Protein AF-A0A087FXJ8-F1 (afdb_monomer)

InterPro domains:
  IPR009010 Aspartate decarboxylase-like domain superfamily [SSF50692] (25-64)

Foldseek 3Di:
DDDDDPDPDPPPDDPPPPPPVPPPCPLP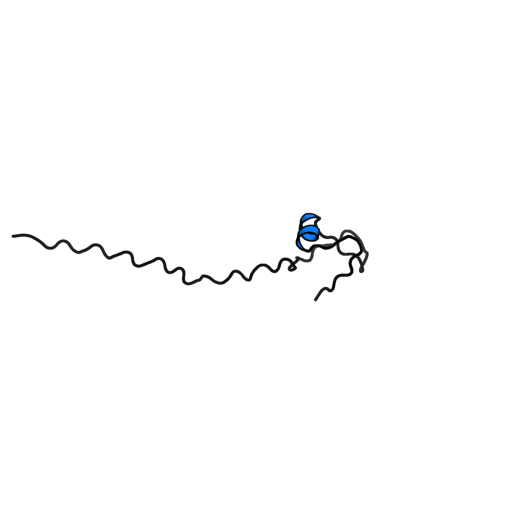DDDDDDDPDPDPQDDDDDPVSCVVVVHDPPDHDDDD

pLDDT: mean 71.99, std 13.31, range [48.41, 87.69]

Organism: Arabis alpina (NCBI:txid50452)

Structure (mmCIF, N/CA/C/O backbone):
data_AF-A0A087FXJ8-F1
#
_entry.id   AF-A0A087FXJ8-F1
#
loop_
_atom_site.group_PDB
_atom_site.id
_atom_site.type_symbol
_atom_site.label_atom_id
_atom_site.label_alt_id
_atom_site.label_comp_id
_atom_site.label_asym_id
_atom_site.label_entity_id
_atom_site.label_seq_id
_atom_site.pdbx_PDB_ins_code
_atom_site.Cartn_x
_atom_site.Cartn_y
_atom_site.Cartn_z
_atom_site.occupancy
_atom_site.B_iso_or_equiv
_atom_site.auth_seq_id
_atom_site.auth_comp_id
_atom_site.auth_asym_id
_atom_site.auth_atom_id
_atom_site.pdbx_PDB_model_num
ATOM 1 N N . MET A 1 1 ? -30.322 36.463 62.292 1.00 51.31 1 MET A N 1
ATOM 2 C CA . MET A 1 1 ? -30.687 36.677 60.876 1.00 51.31 1 MET A CA 1
ATOM 3 C C . MET A 1 1 ? -29.523 36.243 59.998 1.00 51.31 1 MET A C 1
ATOM 5 O O . MET A 1 1 ? -28.491 36.893 59.994 1.00 51.31 1 MET A O 1
ATOM 9 N N . SER A 1 2 ? -29.685 35.126 59.302 1.00 54.44 2 SER A N 1
ATOM 10 C CA . SER A 1 2 ? -28.908 34.721 58.115 1.00 54.44 2 SER A CA 1
ATOM 11 C C . SER A 1 2 ? -29.946 34.511 56.993 1.00 54.44 2 SER A C 1
ATOM 13 O O . SER A 1 2 ? -31.116 34.362 57.363 1.00 54.44 2 SER A O 1
ATOM 15 N N . PRO A 1 3 ? -29.615 34.451 55.682 1.00 58.69 3 PRO A N 1
ATOM 16 C CA . PRO A 1 3 ? -28.299 34.151 55.091 1.00 58.69 3 PRO A CA 1
ATOM 17 C C . PRO A 1 3 ? -27.966 34.925 53.787 1.00 58.69 3 PRO A C 1
ATOM 19 O O . PRO A 1 3 ? -28.849 35.465 53.133 1.00 58.69 3 PRO A O 1
ATOM 22 N N .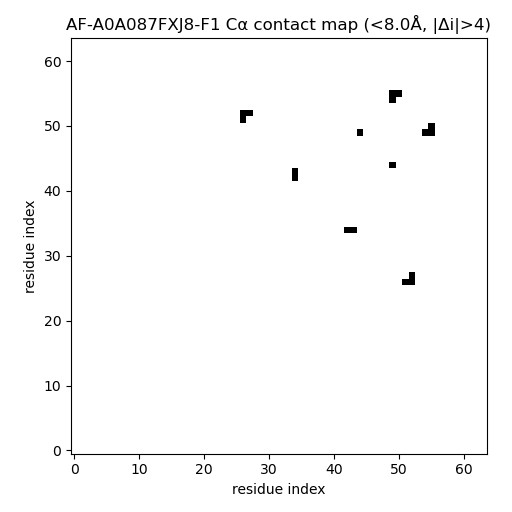 LEU A 1 4 ? -26.711 34.886 53.321 1.00 53.84 4 LEU A N 1
ATOM 23 C CA . LEU A 1 4 ? -26.452 34.843 51.873 1.00 53.84 4 LEU A CA 1
ATOM 24 C C . LEU A 1 4 ? -25.084 34.211 51.595 1.00 53.84 4 LEU A C 1
ATOM 26 O O . LEU A 1 4 ? -24.054 34.878 51.583 1.00 53.84 4 LEU A O 1
ATOM 30 N N . ALA A 1 5 ? -25.082 32.897 51.389 1.00 66.38 5 ALA A N 1
ATOM 31 C CA . ALA A 1 5 ? -23.979 32.234 50.709 1.00 66.38 5 ALA A CA 1
ATOM 32 C C . ALA A 1 5 ? -24.084 32.553 49.204 1.00 66.38 5 ALA A C 1
ATOM 34 O O . ALA A 1 5 ? -25.192 32.481 48.660 1.00 66.38 5 ALA A O 1
ATOM 35 N N . PRO A 1 6 ? -22.986 32.898 48.510 1.00 68.94 6 PRO A N 1
ATOM 36 C CA . PRO A 1 6 ? -23.026 33.045 47.063 1.00 68.94 6 PRO A CA 1
ATOM 37 C C . PRO A 1 6 ? -23.294 31.673 46.416 1.00 68.94 6 PRO A C 1
ATOM 39 O O . PRO A 1 6 ? -22.722 30.668 46.849 1.00 68.94 6 PRO A O 1
ATOM 42 N N . PRO A 1 7 ? -24.159 31.589 45.390 1.00 67.19 7 PRO A N 1
ATOM 43 C CA . PRO A 1 7 ? -24.394 30.334 44.693 1.00 67.19 7 PRO A CA 1
ATOM 44 C C . PRO A 1 7 ? -23.106 29.890 43.979 1.00 67.19 7 PRO A C 1
ATOM 46 O O . PRO A 1 7 ? -22.435 30.722 43.362 1.00 67.19 7 PRO A O 1
ATOM 49 N N . PRO A 1 8 ? -22.747 28.593 43.996 1.00 55.34 8 PRO A N 1
ATOM 50 C CA . PRO A 1 8 ? -21.664 28.106 43.158 1.00 55.34 8 PRO A CA 1
ATOM 51 C C . PRO A 1 8 ? -22.063 28.287 41.690 1.00 55.34 8 PRO A C 1
ATOM 53 O O . PRO A 1 8 ? -23.106 27.801 41.240 1.00 55.34 8 PRO A O 1
ATOM 56 N N . LEU A 1 9 ? -21.225 29.017 40.951 1.00 55.75 9 LEU A N 1
ATOM 57 C CA . LEU A 1 9 ? -21.352 29.226 39.515 1.00 55.75 9 LEU A CA 1
ATOM 58 C C . LEU A 1 9 ? -21.453 27.862 38.827 1.00 55.75 9 LEU A C 1
ATOM 60 O O . LEU A 1 9 ? -20.536 27.038 38.863 1.00 55.75 9 LEU A O 1
ATOM 64 N N . ARG A 1 10 ? -22.626 27.621 38.241 1.00 53.19 10 ARG A N 1
ATOM 65 C CA . ARG A 1 10 ? -22.952 26.430 37.462 1.00 53.19 10 ARG A CA 1
ATOM 66 C C . ARG A 1 10 ? -21.861 26.246 36.409 1.00 53.19 10 ARG A C 1
ATOM 68 O O . ARG A 1 10 ? -21.688 27.114 35.561 1.00 53.19 10 ARG A O 1
ATOM 75 N N . LYS A 1 11 ? -21.140 25.119 36.459 1.00 52.22 11 LYS A N 1
ATOM 76 C CA . LYS A 1 11 ? -20.218 24.687 35.400 1.00 52.22 11 LYS A CA 1
ATOM 77 C C . LYS A 1 11 ? -21.029 24.457 34.125 1.00 52.22 11 LYS A C 1
ATOM 79 O O . LYS A 1 11 ? -21.551 23.369 33.886 1.00 52.22 11 LYS A O 1
ATOM 84 N N . SER A 1 12 ? -21.185 25.515 33.343 1.00 53.94 12 SER A N 1
ATOM 85 C CA . SER A 1 12 ? -21.732 25.486 31.999 1.00 53.94 12 SER A CA 1
ATOM 86 C C . SER A 1 12 ? -20.814 24.631 31.135 1.00 53.94 12 SER A C 1
ATOM 88 O O . SER A 1 12 ? -19.674 24.991 30.873 1.00 53.94 12 SER A O 1
ATOM 90 N N . LYS A 1 13 ? -21.331 23.437 30.829 1.00 48.41 13 LYS A N 1
ATOM 91 C CA . LYS A 1 13 ? -21.216 22.697 29.571 1.00 48.41 13 LYS A CA 1
ATOM 92 C C . LYS A 1 13 ? -19.856 22.818 28.876 1.00 48.41 13 LYS A C 1
ATOM 94 O O . LYS A 1 13 ? -19.546 23.830 28.276 1.00 48.41 13 LYS A O 1
ATOM 99 N N . LYS A 1 14 ? -19.088 21.722 28.915 1.00 51.38 14 LYS A N 1
ATOM 100 C CA . LYS A 1 14 ? -17.952 21.493 28.016 1.00 51.38 14 LYS A CA 1
ATOM 101 C C . LYS A 1 14 ? -18.417 21.789 26.593 1.00 51.38 14 LYS A C 1
ATOM 103 O O . LYS A 1 14 ? -19.235 21.040 26.055 1.00 51.38 14 LYS A O 1
ATOM 108 N N . ASP A 1 15 ? -17.917 22.872 26.023 1.00 53.81 15 ASP A N 1
ATOM 109 C CA . ASP A 1 15 ? -18.071 23.165 24.613 1.00 53.81 15 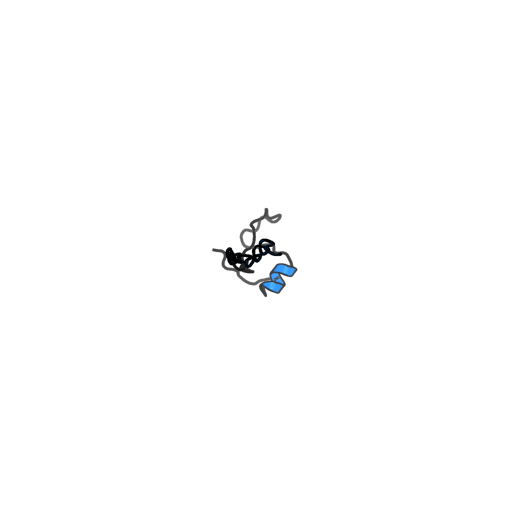ASP A CA 1
ATOM 110 C C . ASP A 1 15 ? -17.307 22.087 23.840 1.00 53.81 15 ASP A C 1
ATOM 112 O O . ASP A 1 15 ? -16.106 22.178 23.600 1.00 53.81 15 ASP A O 1
ATOM 116 N N . PHE A 1 16 ? -18.016 21.030 23.443 1.00 57.00 16 PHE A N 1
ATOM 117 C CA . PHE A 1 16 ? -17.592 20.096 22.397 1.00 57.00 16 PHE A CA 1
ATOM 118 C C . PHE A 1 16 ? -17.649 20.787 21.020 1.00 57.00 16 PHE A C 1
ATOM 120 O O . PHE A 1 16 ? -18.160 20.233 20.052 1.00 57.00 16 PHE A O 1
ATOM 127 N N . SER A 1 17 ? -17.160 22.025 20.926 1.00 54.84 17 SER A N 1
ATOM 128 C CA . SER A 1 17 ? -17.264 22.865 19.733 1.00 54.84 17 SER A CA 1
ATOM 129 C C . SER A 1 17 ? -15.898 23.112 19.107 1.00 54.84 17 SER A C 1
ATOM 131 O O . SER A 1 17 ? -15.532 24.215 18.716 1.00 54.84 17 SER A O 1
ATOM 133 N N . THR A 1 18 ? -15.126 22.041 19.000 1.00 51.69 18 THR A N 1
ATOM 134 C CA . THR A 1 18 ? -14.162 21.873 17.910 1.00 51.69 18 THR A CA 1
ATOM 135 C C . THR A 1 18 ? -14.093 20.389 17.585 1.00 51.69 18 THR A C 1
ATOM 137 O O . THR A 1 18 ? -13.034 19.776 17.515 1.00 51.69 18 THR A O 1
ATOM 140 N N . ALA A 1 19 ? -15.267 19.789 17.368 1.00 55.84 19 ALA A N 1
ATOM 141 C CA . ALA A 1 19 ? -15.378 18.613 16.521 1.00 55.84 19 ALA A CA 1
ATOM 142 C C . ALA A 1 19 ? -15.020 19.044 15.090 1.00 55.84 19 ALA A C 1
ATOM 144 O O . ALA A 1 19 ? -15.876 19.148 14.216 1.00 55.84 19 ALA A O 1
ATOM 145 N N . ILE A 1 20 ? -13.742 19.359 14.865 1.00 59.19 20 ILE A N 1
ATOM 146 C CA . ILE A 1 20 ? -13.143 19.235 13.547 1.00 59.19 20 ILE A CA 1
ATOM 147 C C . ILE A 1 20 ? -13.417 17.774 13.204 1.00 59.19 20 ILE A C 1
ATOM 149 O O . ILE A 1 20 ? -12.948 16.905 13.944 1.00 59.19 20 ILE A O 1
ATOM 153 N N . PRO A 1 21 ? -14.209 17.456 12.168 1.00 60.91 21 PRO A N 1
ATOM 154 C CA . PRO A 1 21 ? -14.241 16.095 11.682 1.00 60.91 21 PRO A CA 1
ATOM 155 C C . PRO A 1 21 ? -12.799 15.836 11.263 1.00 60.91 21 PRO A C 1
ATOM 157 O O . PRO A 1 21 ? -12.344 16.410 10.271 1.00 60.91 21 PRO A O 1
ATOM 160 N N . GLU A 1 22 ? -12.042 15.084 12.069 1.00 58.19 22 GLU A N 1
ATOM 161 C CA . GLU A 1 22 ? -10.747 14.546 11.674 1.00 58.19 22 GLU A CA 1
ATOM 162 C C . GLU A 1 22 ? -11.047 13.861 10.353 1.00 58.19 22 GLU A C 1
ATOM 164 O O . GLU A 1 22 ? -11.766 12.860 10.349 1.00 58.19 22 G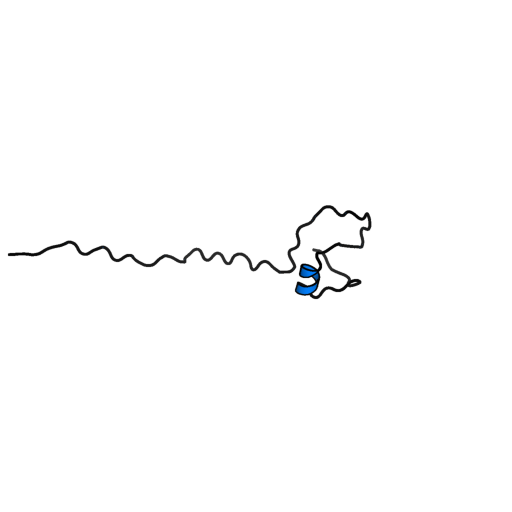LU A O 1
ATOM 169 N N . ARG A 1 23 ? -10.678 14.533 9.246 1.00 58.06 23 ARG A N 1
ATOM 170 C CA . ARG A 1 23 ? -11.084 14.199 7.878 1.00 58.06 23 ARG A CA 1
ATOM 171 C C . ARG A 1 23 ? -11.041 12.697 7.803 1.00 58.06 23 ARG A C 1
ATOM 173 O O . ARG A 1 23 ? -9.931 12.183 7.944 1.00 58.06 23 ARG A O 1
ATOM 180 N N . LYS A 1 24 ? -12.215 12.041 7.717 1.00 56.19 24 LYS A N 1
ATOM 181 C CA . LYS A 1 24 ? -12.339 10.577 7.713 1.00 56.19 24 LYS A CA 1
ATOM 182 C C . LYS A 1 24 ? -11.144 10.080 6.932 1.00 56.19 24 LYS A C 1
ATOM 184 O O . LYS A 1 24 ? -11.083 10.397 5.744 1.00 56.19 24 LYS A O 1
ATOM 189 N N . LYS A 1 25 ? -10.157 9.485 7.620 1.00 57.31 25 LYS A N 1
ATOM 190 C CA . LYS A 1 25 ? -8.918 9.030 6.991 1.00 57.31 25 LYS A CA 1
ATOM 191 C C . LYS A 1 25 ? -9.404 8.118 5.889 1.00 57.31 25 LYS A C 1
ATOM 193 O O . LYS A 1 25 ? -9.937 7.050 6.181 1.00 57.31 25 LYS A O 1
ATOM 198 N N . SER A 1 26 ? -9.399 8.622 4.660 1.00 62.34 26 SER A N 1
ATOM 199 C CA . SER A 1 26 ? -9.890 7.859 3.535 1.00 62.34 26 SER A CA 1
ATOM 200 C C . SER A 1 26 ? -9.008 6.619 3.533 1.00 62.34 26 SER A C 1
ATOM 202 O O . SER A 1 26 ? -7.785 6.770 3.601 1.00 62.34 26 SER A O 1
ATOM 204 N N . PRO A 1 27 ? -9.581 5.407 3.565 1.00 66.88 27 PRO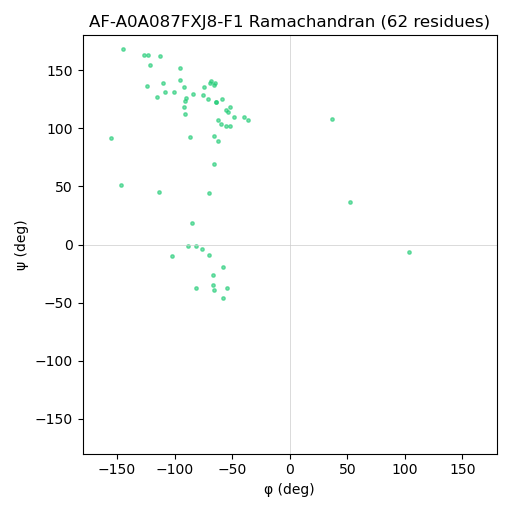 A N 1
ATOM 205 C CA . PRO A 1 27 ? -8.781 4.190 3.688 1.00 66.88 27 PRO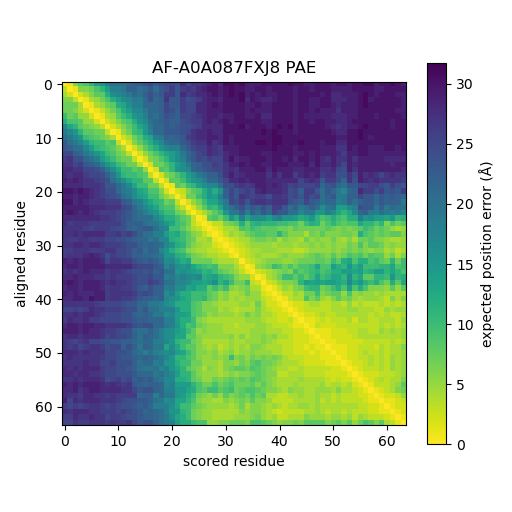 A CA 1
ATOM 206 C C . PRO A 1 27 ? -7.755 4.072 2.547 1.00 66.88 27 PRO A C 1
ATOM 208 O O . PRO A 1 27 ? -6.748 3.394 2.688 1.00 66.88 27 PRO A O 1
ATOM 211 N N . ASN A 1 28 ? -7.982 4.803 1.452 1.00 77.62 28 ASN A N 1
ATOM 212 C CA . ASN A 1 28 ? -7.146 4.917 0.263 1.00 77.62 28 ASN A CA 1
ATOM 213 C C . ASN A 1 28 ? -5.977 5.909 0.407 1.00 77.62 28 ASN A C 1
ATOM 215 O O . ASN A 1 28 ? -5.229 6.102 -0.547 1.00 77.62 28 ASN A O 1
ATOM 219 N N . ARG A 1 29 ? -5.825 6.593 1.547 1.00 75.44 29 ARG A N 1
ATOM 220 C CA . ARG A 1 29 ? -4.715 7.527 1.761 1.00 75.44 29 ARG A CA 1
ATOM 221 C C . ARG A 1 29 ? -3.507 6.773 2.299 1.00 75.44 29 ARG A C 1
ATOM 223 O O . ARG A 1 29 ? -3.358 6.597 3.507 1.00 75.44 29 ARG A O 1
ATOM 230 N N . VAL A 1 30 ? -2.656 6.352 1.377 1.00 81.69 30 VAL A N 1
ATOM 231 C CA . VAL A 1 30 ? -1.389 5.679 1.667 1.00 81.69 30 VAL A CA 1
ATOM 232 C C . VAL A 1 30 ? -0.256 6.712 1.662 1.00 81.69 30 VAL A C 1
ATOM 234 O O . VAL A 1 30 ? -0.365 7.756 1.020 1.00 81.69 30 VAL A O 1
ATOM 237 N N . VAL A 1 31 ? 0.802 6.459 2.429 1.00 80.56 31 VAL A N 1
ATOM 238 C CA . VAL A 1 31 ? 2.021 7.283 2.444 1.00 80.56 31 VAL A CA 1
ATOM 239 C C . VAL A 1 31 ? 3.033 6.659 1.485 1.00 80.56 31 VAL A C 1
ATOM 241 O O . VAL A 1 31 ? 3.111 5.436 1.406 1.00 80.56 31 VAL A O 1
ATOM 244 N N . VAL A 1 32 ? 3.769 7.497 0.752 1.00 82.75 32 VAL A N 1
ATOM 245 C CA . VAL A 1 32 ? 4.850 7.056 -0.138 1.00 82.75 32 VAL A CA 1
ATOM 246 C C . VAL A 1 32 ? 6.062 6.680 0.711 1.00 82.75 32 VAL A C 1
ATOM 248 O O . VAL A 1 32 ? 6.476 7.471 1.557 1.00 82.75 32 VAL A O 1
ATOM 251 N N . ASP A 1 33 ? 6.598 5.489 0.476 1.00 83.56 33 ASP A N 1
ATOM 252 C CA . ASP A 1 33 ? 7.809 4.964 1.108 1.00 83.56 33 ASP A CA 1
ATOM 253 C C . ASP A 1 33 ? 8.796 4.513 0.024 1.00 83.56 33 ASP A C 1
ATOM 255 O O . ASP A 1 33 ? 8.408 4.355 -1.138 1.00 83.56 33 ASP A O 1
ATOM 259 N N . ASP A 1 34 ? 10.062 4.335 0.397 1.00 80.38 34 ASP A N 1
ATOM 260 C CA . ASP A 1 34 ? 11.114 3.924 -0.533 1.00 80.38 34 ASP A CA 1
ATOM 261 C C . ASP A 1 34 ? 10.920 2.455 -0.946 1.00 80.38 34 ASP A C 1
ATOM 263 O O . ASP A 1 34 ? 10.778 1.559 -0.108 1.00 80.38 34 ASP A O 1
ATOM 267 N N . ALA A 1 35 ? 10.855 2.197 -2.251 1.00 77.56 35 ALA A N 1
ATOM 268 C CA . ALA A 1 35 ? 10.617 0.856 -2.761 1.00 77.56 35 ALA A CA 1
ATOM 269 C C . ALA A 1 35 ? 11.932 0.070 -2.829 1.00 77.56 35 ALA A C 1
ATOM 271 O O . ALA A 1 35 ? 12.901 0.494 -3.445 1.00 77.56 35 ALA A O 1
ATOM 272 N N . THR A 1 36 ? 11.942 -1.143 -2.275 1.00 80.38 36 THR A N 1
ATOM 273 C CA . THR A 1 36 ? 13.093 -2.059 -2.378 1.00 80.38 36 THR A CA 1
ATOM 274 C C . THR A 1 36 ? 13.211 -2.746 -3.744 1.00 80.38 36 THR A C 1
ATOM 276 O O . THR A 1 36 ? 14.152 -3.508 -3.961 1.00 80.38 36 THR A O 1
ATOM 279 N N . ASN A 1 37 ? 12.256 -2.517 -4.651 1.00 75.88 37 ASN A N 1
ATOM 280 C CA . ASN A 1 37 ? 12.203 -3.100 -5.988 1.00 75.88 37 ASN A CA 1
ATOM 281 C C . ASN A 1 37 ? 12.120 -1.986 -7.042 1.00 75.88 37 ASN A C 1
ATOM 283 O O . ASN A 1 37 ? 11.330 -1.061 -6.879 1.00 75.88 37 ASN A O 1
ATOM 287 N N . ASP A 1 38 ? 12.884 -2.109 -8.128 1.00 76.69 38 ASP A N 1
ATOM 288 C CA . ASP A 1 38 ? 13.049 -1.081 -9.177 1.00 76.69 38 ASP A CA 1
ATOM 289 C C . ASP A 1 38 ? 11.945 -1.131 -10.259 1.00 76.69 38 ASP A C 1
ATOM 291 O O . ASP A 1 38 ? 12.098 -0.639 -11.374 1.00 76.69 38 ASP A O 1
ATOM 295 N N . ASP A 1 39 ? 10.815 -1.779 -9.965 1.00 82.88 39 ASP A N 1
ATOM 296 C CA . ASP A 1 39 ? 9.724 -1.928 -10.923 1.00 82.88 39 ASP A CA 1
ATOM 297 C C . ASP A 1 39 ? 8.717 -0.775 -10.800 1.00 82.88 39 ASP A C 1
ATOM 299 O O . ASP A 1 39 ? 7.977 -0.671 -9.823 1.00 82.88 39 ASP A O 1
ATOM 303 N N . ASN A 1 40 ? 8.651 0.069 -11.832 1.00 82.81 40 ASN A N 1
ATOM 304 C CA . ASN A 1 40 ? 7.758 1.236 -11.882 1.00 82.81 40 ASN A CA 1
ATOM 305 C C . ASN A 1 40 ? 6.263 0.884 -12.013 1.00 82.81 40 ASN A C 1
ATOM 307 O O . ASN A 1 40 ? 5.414 1.774 -11.943 1.00 82.81 40 ASN A O 1
ATOM 311 N N . SER A 1 41 ? 5.928 -0.386 -12.257 1.00 83.12 41 SER A N 1
ATOM 312 C CA . SER A 1 41 ? 4.555 -0.870 -12.430 1.00 83.12 41 SER A CA 1
ATOM 313 C C . SER A 1 41 ? 4.004 -1.592 -11.196 1.00 83.12 41 SER A C 1
ATOM 315 O O . SER A 1 41 ? 2.800 -1.848 -11.129 1.00 83.12 41 SER A O 1
ATOM 317 N N . VAL A 1 42 ? 4.847 -1.881 -10.196 1.00 83.69 42 VAL A N 1
ATOM 318 C CA . VAL A 1 42 ? 4.471 -2.634 -8.993 1.00 83.69 42 VAL A CA 1
ATOM 319 C C . VAL A 1 42 ? 4.571 -1.764 -7.745 1.00 83.69 42 VAL A C 1
ATOM 321 O O . VAL A 1 42 ? 5.618 -1.223 -7.412 1.00 83.69 42 VAL A O 1
ATOM 324 N N . VAL A 1 43 ? 3.480 -1.709 -6.980 1.00 82.94 43 VAL A N 1
ATOM 325 C CA . VAL A 1 43 ? 3.444 -1.050 -5.669 1.00 82.94 43 VAL A CA 1
ATOM 326 C C . VAL A 1 43 ? 3.355 -2.102 -4.570 1.00 82.94 43 VAL A C 1
ATOM 328 O O . VAL A 1 43 ? 2.511 -2.999 -4.615 1.00 82.94 43 VAL A O 1
ATOM 331 N N . SER A 1 44 ? 4.211 -1.983 -3.556 1.00 84.50 44 SER A N 1
ATOM 332 C CA . SER A 1 44 ? 4.172 -2.849 -2.376 1.00 84.50 44 SER A CA 1
ATOM 333 C C . SER A 1 44 ? 3.284 -2.239 -1.296 1.00 84.50 44 SER A C 1
ATOM 335 O O . SER A 1 44 ? 3.505 -1.117 -0.851 1.00 84.50 44 SER A O 1
ATOM 337 N N . LEU A 1 45 ? 2.278 -2.991 -0.850 1.00 84.94 45 LEU A N 1
ATOM 338 C CA . LEU A 1 45 ? 1.395 -2.608 0.251 1.00 84.94 45 LEU A CA 1
ATOM 339 C C . LEU A 1 45 ? 1.460 -3.649 1.368 1.00 84.94 45 LEU A C 1
ATOM 341 O O . LEU A 1 45 ? 1.730 -4.827 1.140 1.00 84.94 45 LEU A O 1
ATOM 345 N N . HIS A 1 46 ? 1.170 -3.230 2.596 1.00 85.81 46 HIS A N 1
ATOM 346 C CA . HIS A 1 46 ? 1.039 -4.165 3.707 1.00 85.81 46 HIS A CA 1
ATOM 347 C C . HIS A 1 46 ? -0.231 -5.033 3.531 1.00 85.81 46 HIS A C 1
ATOM 349 O O . HIS A 1 46 ? -1.275 -4.476 3.168 1.00 85.81 46 HIS A O 1
ATOM 355 N N . PRO A 1 47 ? -0.210 -6.356 3.817 1.00 84.38 47 PRO A N 1
ATOM 356 C CA . PRO A 1 47 ? -1.363 -7.242 3.607 1.00 84.38 47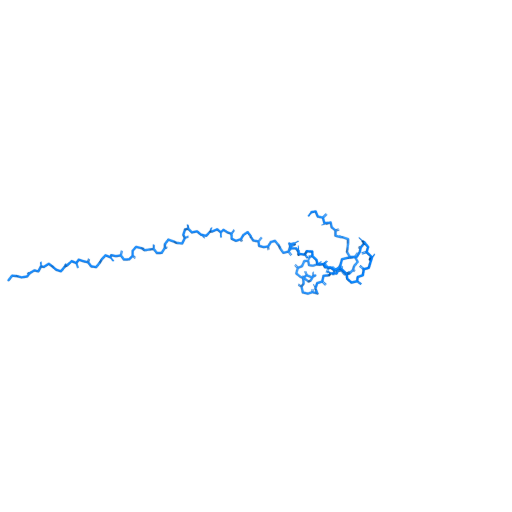 PRO A CA 1
ATOM 357 C C . PRO A 1 47 ? -2.649 -6.765 4.293 1.00 84.38 47 PRO A C 1
ATOM 359 O O . PRO A 1 47 ? -3.720 -6.823 3.699 1.00 84.38 47 PRO A O 1
ATOM 362 N N . ALA A 1 48 ? -2.543 -6.186 5.494 1.00 84.81 48 ALA A N 1
ATOM 363 C CA . ALA A 1 48 ? -3.703 -5.647 6.206 1.00 84.81 48 ALA A CA 1
ATOM 364 C C . ALA A 1 48 ? -4.335 -4.422 5.512 1.00 84.81 48 ALA A C 1
ATOM 366 O O . ALA A 1 48 ? -5.518 -4.145 5.704 1.00 84.81 48 ALA A O 1
ATOM 367 N N . THR A 1 49 ? -3.563 -3.658 4.732 1.00 83.31 49 THR A N 1
ATOM 368 C CA . THR A 1 49 ? -4.076 -2.526 3.943 1.00 83.31 49 THR A CA 1
ATOM 369 C C . THR A 1 49 ? -4.694 -3.013 2.635 1.00 83.31 49 THR A C 1
ATOM 371 O O . THR A 1 49 ? -5.736 -2.493 2.243 1.00 83.31 49 THR A O 1
ATOM 374 N N . MET A 1 50 ? -4.109 -4.041 2.005 1.00 85.94 50 MET A N 1
ATOM 375 C CA . MET A 1 50 ? -4.702 -4.698 0.832 1.00 85.94 50 MET A CA 1
ATOM 376 C C . MET A 1 50 ? -6.090 -5.257 1.150 1.00 85.94 50 MET A C 1
ATOM 378 O O . MET A 1 50 ? -7.033 -4.981 0.421 1.00 85.94 50 MET A O 1
ATOM 382 N N . GLU A 1 51 ? -6.243 -5.9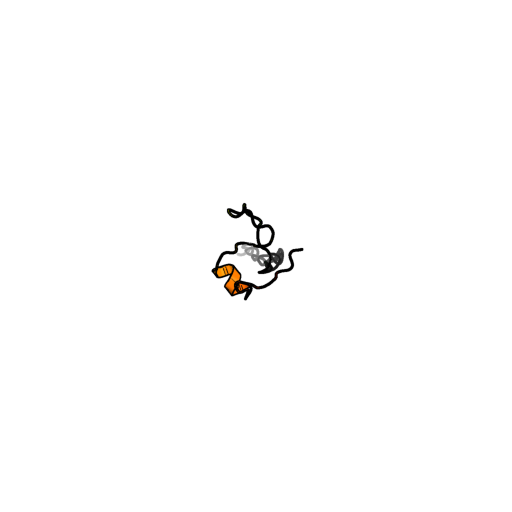51 2.280 1.00 82.81 51 GLU A N 1
ATOM 383 C CA . GLU A 1 51 ? -7.521 -6.551 2.681 1.00 82.81 51 GLU A CA 1
ATOM 384 C C . GLU A 1 51 ? -8.597 -5.489 2.977 1.00 82.81 51 GLU A C 1
ATOM 386 O O . GLU A 1 51 ? -9.747 -5.623 2.565 1.00 82.81 51 GLU A O 1
ATOM 391 N N . LYS A 1 52 ? -8.213 -4.372 3.612 1.00 83.19 52 LYS A N 1
ATOM 392 C CA . LYS A 1 52 ? -9.116 -3.236 3.882 1.00 83.19 52 LYS A CA 1
ATOM 393 C C . LYS A 1 52 ? -9.578 -2.511 2.622 1.00 83.19 52 LYS A C 1
ATOM 395 O O . LYS A 1 52 ? -10.696 -2.005 2.596 1.00 83.19 52 LYS A O 1
ATOM 400 N N . LEU A 1 53 ? -8.709 -2.417 1.618 1.00 83.69 53 LEU A N 1
ATOM 401 C CA . LEU A 1 53 ? -9.017 -1.824 0.316 1.00 83.69 53 LEU A CA 1
ATOM 402 C C . LEU A 1 53 ? -9.585 -2.846 -0.676 1.00 83.69 53 LEU A C 1
ATOM 404 O O . LEU A 1 53 ? -9.929 -2.463 -1.789 1.00 83.69 53 LEU A O 1
ATOM 408 N N . GLN A 1 54 ? -9.694 -4.114 -0.260 1.00 83.75 54 GLN A N 1
ATOM 409 C CA . GLN A 1 54 ? -10.125 -5.246 -1.080 1.00 83.75 54 GLN A CA 1
ATOM 410 C C . GLN A 1 54 ? -9.330 -5.369 -2.389 1.00 83.75 54 GLN A C 1
ATOM 412 O O . GLN A 1 54 ? -9.884 -5.715 -3.427 1.00 83.75 54 GLN A O 1
ATOM 417 N N . LEU A 1 55 ? -8.032 -5.068 -2.322 1.00 86.00 55 LEU A N 1
ATOM 418 C CA . LEU A 1 55 ? -7.094 -5.208 -3.430 1.00 86.00 55 LEU A CA 1
ATOM 419 C C . LEU A 1 55 ? -6.444 -6.589 -3.380 1.00 86.00 55 LEU A C 1
ATOM 421 O O . LEU A 1 55 ? -5.984 -7.029 -2.321 1.00 86.00 55 LEU A O 1
ATOM 425 N N . PHE A 1 56 ? -6.347 -7.239 -4.532 1.00 86.31 56 PHE A N 1
ATOM 426 C C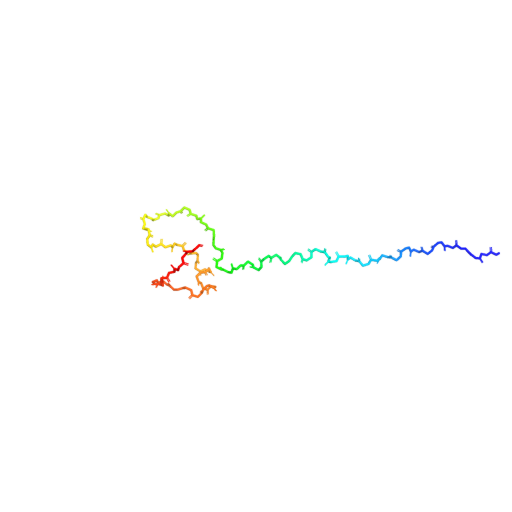A . PHE A 1 56 ? -5.656 -8.511 -4.698 1.00 86.31 56 PHE A CA 1
ATOM 427 C C . PHE A 1 56 ? -4.403 -8.351 -5.561 1.00 86.31 56 PHE A C 1
ATOM 429 O O . PHE A 1 56 ? -4.201 -7.363 -6.270 1.00 86.31 56 PHE A O 1
ATOM 436 N N . ARG A 1 57 ? -3.506 -9.338 -5.484 1.00 82.44 57 ARG A N 1
ATOM 437 C CA . ARG A 1 57 ? -2.296 -9.345 -6.313 1.00 82.44 57 ARG A CA 1
ATOM 438 C C . ARG A 1 57 ? -2.689 -9.444 -7.787 1.00 82.44 57 ARG A C 1
ATOM 440 O O . ARG A 1 57 ? -3.322 -10.419 -8.176 1.00 82.44 57 ARG A O 1
ATOM 447 N N . GLY A 1 58 ? -2.259 -8.468 -8.583 1.00 84.44 58 GLY A N 1
ATOM 448 C CA . GLY A 1 58 ? -2.566 -8.382 -10.014 1.00 84.44 58 GLY A CA 1
ATOM 449 C C . GLY A 1 58 ? -3.634 -7.346 -10.370 1.00 84.44 58 GLY A C 1
ATOM 450 O O . GLY A 1 58 ? -3.834 -7.089 -11.555 1.00 84.44 58 GLY A O 1
ATOM 451 N N . ASP A 1 59 ? -4.273 -6.712 -9.383 1.00 87.69 59 ASP A N 1
ATOM 452 C CA . ASP A 1 59 ? -5.183 -5.597 -9.645 1.00 87.69 59 ASP A CA 1
ATOM 453 C C . ASP A 1 59 ? -4.421 -4.364 -10.144 1.00 87.69 59 ASP A C 1
ATOM 455 O O . ASP A 1 59 ? -3.340 -4.025 -9.657 1.00 87.69 59 ASP A O 1
ATOM 459 N N . THR A 1 60 ? -5.011 -3.660 -11.111 1.00 87.69 60 THR A N 1
ATOM 460 C CA . THR A 1 60 ? -4.487 -2.377 -11.591 1.00 87.69 60 THR A CA 1
ATOM 461 C C . THR A 1 60 ? -5.093 -1.247 -10.772 1.00 87.69 60 THR A C 1
ATOM 463 O O . THR A 1 60 ? -6.314 -1.125 -10.670 1.00 87.69 60 THR A O 1
ATOM 466 N N . ILE A 1 61 ? -4.240 -0.401 -10.200 1.00 84.44 61 ILE A N 1
ATOM 467 C CA . ILE A 1 61 ? -4.652 0.707 -9.337 1.00 84.44 61 ILE A CA 1
ATOM 468 C C . ILE A 1 61 ? -4.407 2.052 -10.021 1.00 84.44 61 ILE A C 1
ATOM 470 O O . ILE A 1 61 ? -3.375 2.268 -10.652 1.00 84.44 61 ILE A O 1
ATOM 474 N N . LEU A 1 62 ? -5.360 2.975 -9.878 1.00 85.56 62 LEU A N 1
ATOM 475 C CA . LEU A 1 62 ? -5.190 4.364 -10.295 1.00 85.56 62 LEU A CA 1
ATOM 476 C C . LEU A 1 62 ? -4.657 5.177 -9.114 1.00 85.56 62 LEU A C 1
ATOM 478 O O . LEU A 1 62 ? -5.332 5.306 -8.092 1.00 85.56 62 LEU A O 1
ATOM 482 N N . ILE A 1 63 ? -3.470 5.752 -9.276 1.00 83.25 63 ILE A N 1
ATOM 483 C CA . ILE A 1 63 ? -2.872 6.681 -8.316 1.00 83.25 63 ILE A CA 1
ATOM 484 C C . ILE A 1 63 ? -3.095 8.101 -8.844 1.00 83.25 63 ILE A C 1
ATOM 486 O O . ILE A 1 63 ? -2.859 8.365 -10.024 1.00 83.25 63 ILE A O 1
ATOM 490 N N . LYS A 1 64 ? -3.590 8.997 -7.988 1.00 81.25 64 LYS A N 1
ATOM 491 C CA . LYS A 1 64 ? -3.826 10.409 -8.303 1.00 81.25 64 LYS A CA 1
ATOM 492 C C . LYS A 1 64 ? -3.299 11.311 -7.200 1.00 81.25 64 LYS A C 1
ATOM 494 O O . LYS A 1 64 ? -3.427 10.912 -6.022 1.00 81.25 64 LYS A O 1
#

Solvent-accessible surface area (backbone atoms only — not comparable to full-atom values): 4967 Å² total; per-residue (Å²): 140,85,87,83,79,81,79,80,80,76,84,77,68,85,76,79,80,75,74,64,74,73,68,74,76,54,90,82,70,76,80,92,74,90,70,96,61,94,50,94,89,64,83,91,74,57,69,76,56,29,63,74,70,69,55,58,95,87,67,87,80,89,86,131

Secondary structure (DSSP, 8-state):
----PPPP--------TT--------TT-PPP---SS--TT-----HHHHHHHT--TT------

Sequence (64 aa):
MSPLAPPPLRKSKKDFSTAIPERKKSPNRVVVDDATNDDNSVVSLHPATMEKLQLFRGDTILIK

Mean predicted aligned error: 16.04 Å

Radius of gyration: 26.8 Å; Cα contacts (8 Å, |Δi|>4): 9; chains: 1; bounding box: 44×46×73 Å